Protein AF-A0AAE3K987-F1 (afdb_monomer_lite)

InterPro domains:
  IPR055768 Domain of unknown function DUF7344 [PF24035] (9-85)

Structure (mmCIF, N/CA/C/O backbone):
data_AF-A0AAE3K987-F1
#
_entry.id   AF-A0AAE3K987-F1
#
loop_
_atom_site.group_PDB
_atom_site.id
_atom_site.type_symbol
_atom_site.label_atom_id
_atom_site.label_alt_id
_atom_site.label_comp_id
_atom_site.label_asym_id
_atom_site.label_entity_id
_atom_site.label_seq_id
_atom_site.pdbx_PDB_ins_code
_atom_site.Cartn_x
_atom_site.Cartn_y
_atom_site.Cartn_z
_atom_site.occupancy
_atom_site.B_iso_or_equiv
_atom_site.auth_seq_id
_atom_site.auth_comp_id
_atom_site.auth_asym_id
_atom_site.auth_atom_id
_atom_site.pdbx_PDB_model_num
ATOM 1 N N . MET A 1 1 ? 4.431 22.400 -5.211 1.00 35.66 1 MET A N 1
ATOM 2 C CA . MET A 1 1 ? 4.844 22.134 -3.818 1.00 35.66 1 MET A CA 1
ATOM 3 C C . MET A 1 1 ? 5.097 20.642 -3.729 1.00 35.66 1 MET A C 1
ATOM 5 O O . MET A 1 1 ? 4.182 19.878 -3.998 1.00 35.66 1 MET A O 1
ATOM 9 N N . ASN A 1 2 ? 6.362 20.259 -3.558 1.00 36.47 2 ASN A N 1
ATOM 10 C CA . ASN A 1 2 ? 6.844 18.883 -3.671 1.00 36.47 2 ASN A CA 1
ATOM 11 C C . ASN A 1 2 ? 6.341 18.086 -2.459 1.00 36.47 2 ASN A C 1
ATOM 13 O O . ASN A 1 2 ? 6.710 18.416 -1.333 1.00 36.47 2 ASN A O 1
ATOM 17 N N . ILE A 1 3 ? 5.478 17.094 -2.671 1.00 38.41 3 ILE A N 1
ATOM 18 C CA . ILE A 1 3 ? 5.075 16.167 -1.609 1.00 38.41 3 ILE A CA 1
ATOM 19 C C . ILE A 1 3 ? 6.238 15.184 -1.468 1.00 38.41 3 ILE A C 1
ATOM 21 O O . ILE A 1 3 ? 6.428 14.311 -2.309 1.00 38.41 3 ILE A O 1
ATOM 25 N N . SER A 1 4 ? 7.089 15.419 -0.470 1.00 42.81 4 SER A N 1
ATOM 26 C CA . SER A 1 4 ? 8.271 14.608 -0.188 1.00 42.81 4 SER A CA 1
ATOM 27 C C . SER A 1 4 ? 7.871 13.200 0.265 1.00 42.81 4 SER A C 1
ATOM 29 O O . SER A 1 4 ? 6.839 13.025 0.913 1.00 42.81 4 SER A O 1
ATOM 31 N N . GLU A 1 5 ? 8.706 12.198 -0.029 1.00 46.22 5 GLU A N 1
ATOM 32 C CA . GLU A 1 5 ? 8.552 10.782 0.373 1.00 46.22 5 GLU A CA 1
ATOM 33 C C . GLU A 1 5 ? 8.204 10.588 1.864 1.00 46.22 5 GLU A C 1
ATOM 35 O O . GLU A 1 5 ? 7.557 9.612 2.244 1.00 46.22 5 GLU A O 1
ATOM 40 N N . LEU A 1 6 ? 8.541 11.564 2.713 1.00 43.22 6 LEU A N 1
ATOM 41 C CA . LEU A 1 6 ? 8.154 11.607 4.123 1.00 43.22 6 LEU A CA 1
ATOM 42 C C . LEU A 1 6 ? 6.634 11.668 4.346 1.00 43.22 6 LEU A C 1
ATOM 44 O O . LEU A 1 6 ? 6.154 11.088 5.314 1.00 43.22 6 LEU A O 1
ATOM 48 N N . GLN A 1 7 ? 5.846 12.301 3.468 1.00 46.19 7 GLN A N 1
ATOM 49 C CA . GLN A 1 7 ? 4.384 12.322 3.621 1.00 46.19 7 GLN A CA 1
ATOM 50 C C . GLN A 1 7 ? 3.734 10.973 3.276 1.00 46.19 7 GLN A C 1
ATOM 52 O O . GLN A 1 7 ? 2.715 10.630 3.872 1.00 46.19 7 GLN A O 1
ATOM 57 N N . ILE A 1 8 ? 4.345 10.171 2.397 1.00 46.25 8 ILE A N 1
ATOM 58 C CA . ILE A 1 8 ? 3.892 8.800 2.104 1.00 46.25 8 ILE A CA 1
ATOM 59 C C . ILE A 1 8 ? 4.151 7.895 3.318 1.00 46.25 8 ILE A C 1
ATOM 61 O O . ILE A 1 8 ? 3.276 7.118 3.706 1.00 46.25 8 ILE A O 1
ATOM 65 N N . HIS A 1 9 ? 5.290 8.067 3.998 1.00 39.81 9 HIS A N 1
ATOM 66 C CA . HIS A 1 9 ? 5.573 7.356 5.245 1.00 39.81 9 HIS A CA 1
ATOM 67 C C . HIS A 1 9 ? 4.689 7.805 6.412 1.00 39.81 9 HIS A C 1
ATOM 69 O O . HIS A 1 9 ? 4.239 6.950 7.161 1.00 39.81 9 HIS A O 1
ATOM 75 N N . THR A 1 10 ? 4.326 9.084 6.539 1.00 40.81 10 THR A N 1
ATOM 76 C CA . THR A 1 10 ? 3.402 9.533 7.603 1.00 40.81 10 THR A CA 1
ATOM 77 C C . THR A 1 10 ? 1.971 9.019 7.401 1.00 40.81 10 THR A C 1
ATOM 79 O O . THR A 1 10 ? 1.262 8.759 8.371 1.00 40.81 10 THR A O 1
ATOM 82 N N . ILE A 1 11 ? 1.544 8.798 6.153 1.00 41.69 11 ILE A N 1
ATOM 83 C CA . ILE A 1 11 ? 0.240 8.187 5.844 1.00 41.69 11 ILE A CA 1
ATOM 84 C C . ILE A 1 11 ? 0.265 6.660 6.097 1.00 41.69 11 ILE A C 1
ATOM 86 O O . ILE A 1 11 ? -0.775 6.068 6.386 1.00 41.69 11 ILE A O 1
ATOM 90 N N . LEU A 1 12 ? 1.436 6.015 6.092 1.00 42.12 12 LEU A N 1
ATOM 91 C CA . LEU A 1 12 ? 1.616 4.595 6.445 1.00 42.12 12 LEU A CA 1
ATOM 92 C C . LEU A 1 12 ? 2.085 4.346 7.896 1.00 42.12 12 LEU A C 1
ATOM 94 O O . LEU A 1 12 ? 2.041 3.204 8.347 1.00 42.12 12 LEU A O 1
ATOM 98 N N . ALA A 1 13 ? 2.470 5.380 8.649 1.00 44.97 13 ALA A N 1
ATOM 99 C CA . ALA A 1 13 ? 3.050 5.286 9.996 1.00 44.97 13 ALA A CA 1
ATOM 100 C C . ALA A 1 13 ? 2.036 5.511 11.132 1.00 44.97 13 ALA A C 1
ATOM 102 O O . ALA A 1 13 ? 2.353 6.130 12.146 1.00 44.97 13 ALA A O 1
ATOM 103 N N . ASN A 1 14 ? 0.803 5.019 10.983 1.00 65.25 14 ASN A N 1
ATOM 104 C CA . ASN A 1 14 ? -0.087 4.878 12.132 1.00 65.25 14 ASN A CA 1
ATOM 105 C C . ASN A 1 14 ? -0.216 3.393 12.467 1.00 65.25 14 ASN A C 1
ATOM 107 O O . ASN A 1 14 ? -0.876 2.656 11.733 1.00 65.25 14 ASN A O 1
ATOM 111 N N . GLU A 1 15 ? 0.418 2.965 13.560 1.00 72.62 15 GLU A N 1
ATOM 112 C CA . GLU A 1 15 ? 0.397 1.573 14.031 1.00 72.62 15 GLU A CA 1
ATOM 113 C C . GLU A 1 15 ? -1.031 1.019 14.094 1.00 72.62 15 GLU A C 1
ATOM 115 O O . GLU A 1 15 ? -1.282 -0.100 13.654 1.00 72.62 15 GLU A O 1
ATOM 120 N N . ARG A 1 16 ? -2.014 1.841 14.492 1.00 79.62 16 ARG A N 1
ATOM 121 C CA . ARG A 1 16 ? -3.426 1.431 14.546 1.00 79.62 16 ARG A CA 1
ATOM 122 C C . ARG A 1 16 ? -3.989 1.064 13.171 1.00 79.62 16 ARG A C 1
ATOM 124 O O . ARG A 1 16 ? -4.812 0.161 13.078 1.00 79.62 16 ARG A O 1
ATOM 131 N N . ARG A 1 17 ? -3.549 1.728 12.094 1.00 78.44 17 ARG A N 1
ATOM 132 C CA . ARG A 1 17 ? -3.954 1.408 10.712 1.00 78.44 17 ARG A CA 1
ATOM 133 C C . ARG A 1 17 ? -3.326 0.097 10.238 1.00 78.44 17 ARG A C 1
ATOM 135 O O . ARG A 1 17 ? -4.005 -0.677 9.572 1.00 78.44 17 ARG A O 1
ATOM 142 N N . GLN A 1 18 ? -2.064 -0.153 10.578 1.00 79.62 18 GLN A N 1
ATOM 143 C CA . GLN A 1 18 ? -1.385 -1.401 10.221 1.00 79.62 18 GLN A CA 1
ATOM 144 C C . GLN A 1 18 ? -2.009 -2.593 10.954 1.00 79.62 18 GLN A C 1
ATOM 146 O O . GLN A 1 18 ? -2.443 -3.538 10.303 1.00 79.62 18 GLN A O 1
ATOM 151 N N . VAL A 1 19 ? -2.191 -2.485 12.274 1.00 83.62 19 VAL A N 1
ATOM 152 C CA . VAL A 1 19 ? -2.834 -3.527 13.093 1.00 83.62 19 VAL A CA 1
ATOM 153 C C . VAL A 1 19 ? -4.276 -3.783 12.637 1.00 83.62 19 VAL A C 1
ATOM 155 O O . VAL A 1 19 ? -4.708 -4.933 12.577 1.00 83.62 19 VAL A O 1
ATOM 158 N N . ALA A 1 20 ? -5.018 -2.736 12.250 1.00 86.38 20 ALA A N 1
ATOM 159 C CA . ALA A 1 20 ? -6.352 -2.889 11.671 1.00 86.38 20 ALA A CA 1
ATOM 160 C C . ALA A 1 20 ? -6.337 -3.739 10.391 1.00 86.38 20 ALA A C 1
ATOM 162 O O . ALA A 1 20 ? -7.153 -4.647 10.237 1.00 86.38 20 ALA A O 1
ATOM 163 N N . LEU A 1 21 ? -5.412 -3.448 9.473 1.00 80.69 21 LEU A N 1
ATOM 164 C CA . LEU A 1 21 ? -5.282 -4.176 8.213 1.00 80.69 21 LEU A CA 1
ATOM 165 C C . LEU A 1 21 ? -4.828 -5.616 8.432 1.00 80.69 21 LEU A C 1
ATOM 167 O O . LEU A 1 21 ? -5.387 -6.519 7.814 1.00 80.69 21 LEU A O 1
ATOM 171 N N . ASP A 1 22 ? -3.871 -5.844 9.326 1.00 82.00 22 ASP A N 1
ATOM 172 C CA . ASP A 1 22 ? -3.411 -7.191 9.660 1.00 82.00 22 ASP A CA 1
ATOM 173 C C . ASP A 1 22 ? -4.546 -8.040 10.223 1.00 82.00 22 ASP A C 1
ATOM 175 O O . ASP A 1 22 ? -4.734 -9.177 9.784 1.00 82.00 22 ASP A O 1
ATOM 179 N N . GLN A 1 23 ? -5.388 -7.464 11.083 1.00 86.31 23 GLN A N 1
ATOM 180 C CA . GLN A 1 23 ? -6.529 -8.204 11.600 1.00 86.31 23 GLN A CA 1
ATOM 181 C C . GLN A 1 23 ? -7.606 -8.473 10.538 1.00 86.31 23 GLN A C 1
ATOM 183 O O . GLN A 1 23 ? -8.176 -9.564 10.476 1.00 86.31 23 GLN A O 1
ATOM 188 N N . LEU A 1 24 ? -7.855 -7.516 9.641 1.00 83.12 24 LEU A N 1
ATOM 189 C CA . LEU A 1 24 ? -8.785 -7.701 8.521 1.00 83.12 24 LEU A CA 1
ATOM 190 C C . LEU A 1 24 ? -8.291 -8.728 7.492 1.00 83.12 24 LEU A C 1
ATOM 192 O O . LEU A 1 24 ? -9.109 -9.347 6.815 1.00 83.12 24 LEU A O 1
ATOM 196 N N . ARG A 1 25 ? -6.973 -8.936 7.377 1.00 76.19 25 ARG A N 1
ATOM 197 C CA . ARG A 1 25 ? -6.375 -9.977 6.524 1.00 76.19 25 ARG A CA 1
ATOM 198 C C . ARG A 1 25 ? -6.554 -11.380 7.098 1.00 76.19 25 ARG A C 1
ATOM 200 O O . ARG A 1 25 ? -6.741 -12.324 6.332 1.00 76.19 25 ARG A O 1
ATOM 207 N N . MET A 1 26 ? -6.486 -11.527 8.421 1.00 74.50 26 MET A N 1
ATOM 208 C CA . MET A 1 26 ? -6.696 -12.817 9.090 1.00 74.50 26 MET A CA 1
ATOM 209 C C . MET A 1 26 ? -8.177 -13.230 9.080 1.00 74.50 26 MET A C 1
ATOM 211 O O . MET A 1 26 ? -8.497 -14.420 9.029 1.00 74.50 26 MET A O 1
ATOM 215 N N . GLY A 1 27 ? -9.087 -12.252 9.082 1.00 68.31 27 GLY A N 1
ATOM 216 C CA . GLY A 1 27 ? -10.528 -12.464 8.980 1.00 68.31 27 GLY A CA 1
ATOM 217 C C . GLY A 1 27 ? -10.996 -12.850 7.571 1.00 68.31 27 GLY A C 1
ATOM 218 O O . GLY A 1 27 ? -10.564 -12.302 6.559 1.00 68.31 27 GLY A O 1
ATOM 219 N N . ARG A 1 28 ? -11.949 -13.789 7.476 1.00 64.19 28 ARG A N 1
ATOM 220 C CA . ARG A 1 28 ? -12.570 -14.163 6.187 1.00 64.19 28 ARG A CA 1
ATOM 221 C C . ARG A 1 28 ? -13.815 -13.343 5.829 1.00 64.19 28 ARG A C 1
ATOM 223 O O . ARG A 1 28 ? -14.261 -13.453 4.686 1.00 64.19 28 ARG A O 1
ATOM 230 N N . GLY A 1 29 ? -14.323 -12.503 6.732 1.00 76.25 29 GLY A N 1
ATOM 231 C CA . GLY A 1 29 ? -15.572 -11.752 6.564 1.00 76.25 29 GLY A CA 1
ATOM 232 C C . GLY A 1 29 ? -15.583 -10.395 7.281 1.00 76.25 29 GLY A C 1
ATOM 233 O O . GLY A 1 29 ? -14.525 -9.949 7.731 1.00 76.25 29 GLY A O 1
ATOM 234 N N . PRO A 1 30 ? -16.757 -9.739 7.354 1.00 83.81 30 PRO A N 1
ATOM 235 C CA . PRO A 1 30 ? -16.931 -8.466 8.050 1.00 83.81 30 PRO A CA 1
ATOM 236 C C . PRO A 1 30 ? -16.533 -8.556 9.517 1.00 83.81 30 PRO A C 1
ATOM 238 O O . PRO A 1 30 ? -16.815 -9.551 10.182 1.00 83.81 30 PRO A O 1
ATOM 241 N N . ILE A 1 31 ? -15.867 -7.511 10.001 1.00 91.62 31 ILE A N 1
ATOM 242 C CA . ILE A 1 31 ? -15.511 -7.342 11.408 1.00 91.62 31 ILE A CA 1
ATOM 243 C C . ILE A 1 31 ? -16.161 -6.054 11.904 1.00 91.62 31 ILE A C 1
ATOM 245 O O . ILE A 1 31 ? -16.057 -5.003 11.264 1.00 91.62 31 ILE A O 1
ATOM 249 N N . ALA A 1 32 ? -16.804 -6.117 13.068 1.00 93.56 32 ALA A N 1
ATOM 250 C CA . ALA A 1 32 ? -17.376 -4.935 13.692 1.00 93.56 32 ALA A CA 1
ATOM 251 C C . ALA A 1 32 ? -16.265 -3.969 14.133 1.00 93.56 32 ALA A C 1
ATOM 253 O O . ALA A 1 32 ? -15.279 -4.360 14.760 1.00 93.56 32 ALA A O 1
ATOM 254 N N . VAL A 1 33 ? -16.448 -2.667 13.903 1.00 93.75 33 VAL A N 1
ATOM 255 C CA . VAL A 1 33 ? -15.464 -1.626 14.274 1.00 93.75 33 VAL A CA 1
ATOM 256 C C . VAL A 1 33 ? -15.144 -1.658 15.770 1.00 93.75 33 VAL A C 1
ATOM 258 O O . VAL A 1 33 ? -14.029 -1.356 16.190 1.00 93.75 33 VAL A O 1
ATOM 261 N N . ARG A 1 34 ? -16.123 -2.048 16.589 1.00 92.88 34 ARG A N 1
ATOM 262 C CA . ARG A 1 34 ? -15.972 -2.207 18.037 1.00 92.88 34 ARG A CA 1
ATOM 263 C C . ARG A 1 34 ? -15.073 -3.385 18.421 1.00 92.88 34 ARG A C 1
ATOM 265 O O . ARG A 1 34 ? -14.355 -3.296 19.412 1.00 92.88 34 ARG A O 1
ATOM 272 N N . GLU A 1 35 ? -15.121 -4.476 17.666 1.00 92.56 35 GLU A N 1
ATOM 273 C CA . GLU A 1 35 ? -14.222 -5.619 17.859 1.00 92.56 35 GLU A CA 1
ATOM 274 C C . GLU A 1 35 ? -12.814 -5.261 17.394 1.00 92.56 35 GLU A C 1
ATOM 276 O O . GLU A 1 35 ? -11.840 -5.515 18.098 1.00 92.56 35 GLU A O 1
ATOM 281 N N . LEU A 1 36 ? -12.712 -4.565 16.260 1.00 92.75 36 LEU A N 1
ATOM 282 C CA . LEU A 1 36 ? -11.440 -4.081 15.744 1.00 92.75 36 LEU A CA 1
ATOM 283 C C . LEU A 1 36 ? -10.767 -3.097 16.714 1.00 92.75 36 LEU A C 1
ATOM 285 O O . LEU A 1 36 ? -9.566 -3.195 16.961 1.00 92.75 36 LEU A O 1
ATOM 289 N N . SER A 1 37 ? -11.532 -2.184 17.321 1.00 93.62 37 SER A N 1
ATOM 290 C CA . SER A 1 37 ? -11.001 -1.262 18.329 1.00 93.62 37 SER A CA 1
ATOM 291 C C . SER A 1 37 ? -10.594 -1.964 19.621 1.00 93.62 37 SER A C 1
ATOM 293 O O . SER A 1 37 ? -9.639 -1.533 20.265 1.00 93.62 37 SER A O 1
ATOM 295 N N . HIS A 1 38 ? -11.289 -3.042 19.996 1.00 93.88 38 HIS A N 1
ATOM 296 C CA . HIS A 1 38 ? -10.900 -3.886 21.120 1.00 93.88 38 HIS A CA 1
ATOM 297 C C . HIS A 1 38 ? -9.541 -4.528 20.866 1.00 93.88 38 HIS A C 1
ATOM 299 O O . HIS A 1 38 ? -8.631 -4.337 21.665 1.00 93.88 38 HIS A O 1
ATOM 305 N N . TYR A 1 39 ? -9.396 -5.207 19.728 1.00 92.56 39 TYR A N 1
ATOM 306 C CA . TYR A 1 39 ? -8.164 -5.886 19.340 1.00 92.56 39 TYR A CA 1
ATOM 307 C C . TYR A 1 39 ? -6.973 -4.923 19.282 1.00 92.56 39 TYR A C 1
ATOM 309 O O . TYR A 1 39 ? -5.936 -5.171 19.887 1.00 92.56 39 TYR A O 1
ATOM 317 N N . ILE A 1 40 ? -7.134 -3.773 18.625 1.00 91.62 40 ILE A N 1
ATOM 318 C CA . ILE A 1 40 ? -6.062 -2.774 18.532 1.00 91.62 40 ILE A CA 1
ATOM 319 C C . ILE A 1 40 ? -5.697 -2.226 19.918 1.00 91.62 40 ILE A C 1
ATOM 321 O O . ILE A 1 40 ? -4.518 -2.044 20.206 1.00 91.62 40 ILE A O 1
ATOM 325 N N . ALA A 1 41 ? -6.676 -1.999 20.800 1.00 90.94 41 ALA A N 1
ATOM 326 C CA . ALA A 1 41 ? -6.401 -1.551 22.163 1.00 90.94 41 ALA A CA 1
ATOM 327 C C . ALA A 1 41 ? -5.698 -2.627 23.012 1.00 90.94 41 ALA A C 1
ATOM 329 O O . ALA A 1 41 ? -4.902 -2.276 23.882 1.00 90.94 41 ALA A O 1
ATOM 330 N N . GLU A 1 42 ? -5.959 -3.917 22.777 1.00 92.25 42 GLU A N 1
ATOM 331 C CA . GLU A 1 42 ? -5.214 -5.022 23.402 1.00 92.25 42 GLU A CA 1
ATOM 332 C C . GLU A 1 42 ? -3.764 -5.045 22.932 1.00 92.25 42 GLU A C 1
ATOM 334 O O . GLU A 1 42 ? -2.864 -5.147 23.761 1.00 92.25 42 GLU A O 1
ATOM 339 N N . VAL A 1 43 ? -3.530 -4.875 21.628 1.00 88.75 43 VAL A N 1
ATOM 340 C CA . VAL A 1 43 ? -2.176 -4.803 21.061 1.00 88.75 43 VAL A CA 1
ATOM 341 C C . VAL A 1 43 ? -1.416 -3.583 21.596 1.00 88.75 43 VAL A C 1
ATOM 343 O O . VAL A 1 43 ? -0.267 -3.718 22.002 1.00 88.75 43 VAL A O 1
ATOM 346 N N . GLU A 1 44 ? -2.057 -2.412 21.663 1.00 85.94 44 GLU A N 1
ATOM 347 C CA . GLU A 1 44 ? -1.426 -1.162 22.120 1.00 85.94 44 GLU A CA 1
ATOM 348 C C . GLU A 1 44 ? -1.160 -1.145 23.635 1.00 85.94 44 GLU A C 1
ATOM 350 O O . GLU A 1 44 ? -0.142 -0.621 24.081 1.00 85.94 44 GLU A O 1
ATOM 355 N N . SER A 1 45 ? -2.055 -1.718 24.448 1.00 86.88 45 SER A N 1
ATOM 356 C CA . SER A 1 45 ? -1.864 -1.772 25.907 1.00 86.88 45 SER A CA 1
ATOM 357 C C . SER A 1 45 ? -1.095 -2.997 26.395 1.00 86.88 45 SER A C 1
ATOM 359 O O . SER A 1 45 ? -0.614 -2.990 27.527 1.00 86.88 45 SER A O 1
ATOM 361 N N . GLY A 1 46 ? -1.026 -4.061 25.593 1.00 89.44 46 GLY A N 1
ATOM 362 C CA . GLY A 1 46 ? -0.554 -5.379 26.019 1.00 89.44 46 GLY A CA 1
ATOM 363 C C . GLY A 1 46 ? -1.462 -6.068 27.050 1.00 89.44 46 GLY A C 1
ATOM 364 O O . GLY A 1 46 ? -1.048 -7.053 27.658 1.00 89.44 46 GLY A O 1
ATOM 365 N N . LEU A 1 47 ? -2.676 -5.556 27.290 1.00 86.69 47 LEU A N 1
ATOM 366 C CA . LEU A 1 47 ? -3.605 -6.052 28.310 1.00 86.69 47 LEU A CA 1
ATOM 367 C C . LEU A 1 47 ? -4.853 -6.660 27.670 1.00 86.69 47 LEU A C 1
ATOM 369 O O . LEU A 1 47 ? -5.432 -6.062 26.768 1.00 86.69 47 LEU A O 1
ATOM 373 N N . SER A 1 48 ? -5.322 -7.790 28.209 1.00 89.00 48 SER A N 1
ATOM 374 C CA . SER A 1 48 ? -6.605 -8.407 27.850 1.00 89.00 48 SER A CA 1
ATOM 375 C C . SER A 1 48 ? -7.426 -8.688 29.124 1.00 89.00 48 SER A C 1
ATOM 377 O O . SER A 1 48 ? -7.023 -9.532 29.929 1.00 89.00 48 SER A O 1
ATOM 379 N N . PRO A 1 49 ? -8.544 -7.968 29.369 1.00 86.19 49 PRO A N 1
ATOM 380 C CA . PRO A 1 49 ? -9.133 -6.939 28.509 1.00 86.19 49 PRO A CA 1
ATOM 381 C C . PRO A 1 49 ? -8.383 -5.590 28.577 1.00 86.19 49 PRO A C 1
ATOM 383 O O . PRO A 1 49 ? -7.811 -5.248 29.617 1.00 86.19 49 PRO A O 1
ATOM 386 N N . PRO A 1 50 ? -8.446 -4.769 27.513 1.00 89.38 50 PRO A N 1
ATOM 387 C CA . PRO A 1 50 ? -7.758 -3.489 27.459 1.00 89.38 50 PRO A CA 1
ATOM 388 C C . PRO A 1 50 ? -8.506 -2.418 28.275 1.00 89.38 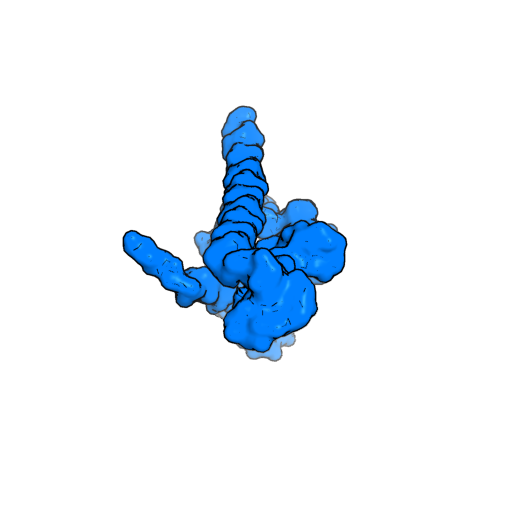50 PRO A C 1
ATOM 390 O O . PRO A 1 50 ? -9.735 -2.501 28.454 1.00 89.38 50 PRO A O 1
ATOM 393 N N . PRO A 1 51 ? -7.816 -1.352 28.725 1.00 87.38 51 PRO A N 1
ATOM 394 C CA . PRO A 1 51 ? -8.443 -0.242 29.432 1.00 87.38 51 PRO A CA 1
ATOM 395 C C . PRO A 1 51 ? -9.566 0.410 28.614 1.00 87.38 51 PRO A C 1
ATOM 397 O O . PRO A 1 51 ? -9.402 0.737 27.436 1.00 87.38 51 PRO A O 1
ATOM 400 N N . LYS A 1 52 ? -10.713 0.664 29.257 1.00 90.19 52 LYS A N 1
ATOM 401 C CA . LYS A 1 52 ? -11.885 1.275 28.605 1.00 90.19 52 LYS A CA 1
ATOM 402 C C . LYS A 1 52 ? -11.577 2.617 27.908 1.00 90.19 52 LYS A C 1
ATOM 404 O O . LYS A 1 52 ? -11.983 2.738 26.753 1.00 90.19 52 LYS A O 1
ATOM 409 N N . PRO A 1 53 ? -10.835 3.566 28.519 1.00 87.00 53 PRO A N 1
ATOM 410 C CA . PRO A 1 53 ? -10.522 4.843 27.869 1.00 87.00 53 PRO A CA 1
ATOM 411 C C . PRO A 1 53 ? -9.700 4.678 26.586 1.00 87.00 53 PRO A C 1
ATOM 413 O O . PRO A 1 53 ? -9.922 5.386 25.606 1.00 87.00 53 PRO A O 1
ATOM 416 N N . LEU A 1 54 ? -8.781 3.706 26.565 1.00 83.56 54 LEU A N 1
ATOM 417 C CA . LEU A 1 54 ? -7.958 3.433 25.390 1.00 83.56 54 LEU A CA 1
ATOM 418 C C . LEU A 1 54 ? -8.807 2.881 24.243 1.00 83.56 54 LEU A C 1
ATOM 420 O O . LEU A 1 54 ? -8.742 3.385 23.126 1.00 83.56 54 LEU A O 1
ATOM 424 N N . ARG A 1 55 ? -9.670 1.904 24.529 1.00 91.12 55 ARG A N 1
ATOM 425 C CA . ARG A 1 55 ? -10.589 1.331 23.535 1.00 91.12 55 ARG A CA 1
ATOM 426 C C . ARG A 1 55 ? -11.531 2.378 22.926 1.00 91.12 55 ARG A C 1
ATOM 428 O O . ARG A 1 55 ? -11.797 2.330 21.728 1.00 91.12 55 ARG A O 1
ATOM 435 N N . GLU A 1 56 ? -12.018 3.333 23.721 1.00 90.00 56 GLU A N 1
ATOM 436 C CA . GLU A 1 56 ? -12.853 4.451 23.243 1.00 90.00 56 GLU A CA 1
ATOM 437 C C . GLU A 1 56 ? -12.066 5.435 22.362 1.00 90.00 56 GLU A C 1
ATOM 439 O O . GLU A 1 56 ? -12.571 5.884 21.326 1.00 90.00 56 GLU A O 1
ATOM 444 N N . SER A 1 57 ? -10.811 5.716 22.725 1.00 90.56 57 SER A N 1
ATOM 445 C CA . SER A 1 57 ? -9.895 6.520 21.908 1.00 90.56 57 SER A CA 1
ATOM 446 C C . SER A 1 57 ? -9.615 5.857 20.555 1.00 90.56 57 SER A C 1
ATOM 448 O O . SER A 1 57 ? -9.771 6.494 19.512 1.00 90.56 57 SER A O 1
ATOM 450 N N . VAL A 1 58 ? -9.271 4.564 20.552 1.00 90.81 58 VAL A N 1
ATOM 451 C CA . VAL A 1 58 ? -9.025 3.783 19.330 1.00 90.81 58 VAL A CA 1
ATOM 452 C C . VAL A 1 58 ? -10.270 3.750 18.448 1.00 90.81 58 VAL A C 1
ATOM 454 O O . VAL A 1 58 ? -10.176 4.018 17.253 1.00 90.81 58 VAL A O 1
ATOM 457 N N . TYR A 1 59 ? -11.443 3.478 19.029 1.00 93.56 59 TYR A N 1
ATOM 458 C CA . TYR A 1 59 ? -12.707 3.461 18.292 1.00 93.56 59 TYR A CA 1
ATOM 459 C C . TYR A 1 59 ? -12.974 4.797 17.591 1.00 93.56 59 TYR A C 1
ATOM 461 O O . TYR A 1 59 ? -13.252 4.827 16.393 1.00 93.56 59 TYR A O 1
ATOM 469 N N . SER A 1 60 ? -12.834 5.907 18.320 1.00 91.88 60 SER A N 1
ATOM 470 C CA . SER A 1 60 ? -13.043 7.247 17.762 1.00 91.88 60 SER A CA 1
ATOM 471 C C . SER A 1 60 ? -12.064 7.532 16.621 1.00 91.88 60 SER A C 1
ATOM 473 O O . SER A 1 60 ? -12.480 7.988 15.561 1.00 91.88 60 SER A O 1
ATOM 475 N N . SER A 1 61 ? -10.786 7.177 16.795 1.00 88.88 61 SER A N 1
ATOM 476 C CA . SER A 1 61 ? -9.741 7.329 15.771 1.00 88.88 61 SER A CA 1
ATOM 477 C C . SER A 1 61 ? -10.026 6.506 14.506 1.00 88.88 61 SER A C 1
ATOM 479 O O . SER A 1 61 ? -9.834 6.985 13.385 1.00 88.88 61 SER A O 1
ATOM 481 N N . LEU A 1 62 ? -10.507 5.266 14.666 1.00 91.56 62 LEU A N 1
ATOM 482 C CA . LEU A 1 62 ? -10.885 4.397 13.549 1.00 91.56 62 LEU A CA 1
ATOM 483 C C . LEU A 1 62 ? -12.024 5.002 12.735 1.00 91.56 62 LEU A C 1
ATOM 485 O O . LEU A 1 62 ? -11.911 5.103 11.518 1.00 91.56 62 LEU A O 1
ATOM 489 N N . VAL A 1 63 ? -13.095 5.423 13.408 1.00 91.88 63 VAL A N 1
ATOM 490 C CA . VAL A 1 63 ? -14.294 5.951 12.749 1.00 91.88 63 VAL A CA 1
ATOM 491 C C . VAL A 1 63 ? -14.033 7.306 12.093 1.00 91.88 63 VAL A C 1
ATOM 493 O O . VAL A 1 63 ? -14.541 7.545 11.003 1.00 91.88 63 VAL A O 1
ATOM 496 N N . GLN A 1 64 ? -13.272 8.189 12.744 1.00 88.56 64 GLN A N 1
ATOM 497 C CA . GLN A 1 64 ? -13.070 9.562 12.268 1.00 88.56 64 GLN A CA 1
ATOM 498 C C . GLN A 1 64 ? -12.038 9.655 11.148 1.00 88.56 64 GLN A C 1
ATOM 500 O O . GLN A 1 64 ? -12.217 10.441 10.223 1.00 88.56 64 GLN A O 1
ATOM 505 N N . THR A 1 65 ? -10.966 8.863 11.230 1.00 82.81 65 THR A N 1
ATOM 506 C CA . THR A 1 65 ? -9.798 9.064 10.366 1.00 82.81 65 THR A CA 1
ATOM 507 C C . THR A 1 65 ? -9.405 7.793 9.637 1.00 82.81 65 THR A C 1
ATOM 509 O O . THR A 1 65 ? -9.246 7.804 8.422 1.00 82.81 65 THR A O 1
ATOM 512 N N . HIS A 1 66 ? -9.208 6.672 10.336 1.00 83.81 66 HIS A N 1
ATOM 513 C CA . HIS A 1 66 ? -8.537 5.535 9.698 1.00 83.81 66 HIS A CA 1
ATOM 514 C C . HIS A 1 66 ? -9.412 4.794 8.690 1.00 83.81 66 HIS A C 1
ATOM 516 O O . HIS A 1 66 ? -8.948 4.555 7.579 1.00 83.81 66 HIS A O 1
ATOM 522 N N . LEU A 1 67 ? -10.643 4.440 9.057 1.00 87.06 67 LEU A N 1
ATOM 523 C CA . LEU A 1 67 ? -11.544 3.694 8.183 1.00 87.06 67 LEU A CA 1
ATOM 524 C C . LEU A 1 67 ? -12.009 4.521 6.981 1.00 87.06 67 LEU A C 1
ATOM 526 O O . LEU A 1 67 ? -11.927 3.982 5.880 1.00 87.06 67 LEU A O 1
ATOM 530 N N . PRO A 1 68 ? -12.385 5.813 7.123 1.00 80.38 68 PRO A N 1
ATOM 531 C CA . PRO A 1 68 ? -12.682 6.656 5.966 1.00 80.38 68 PRO A CA 1
ATOM 532 C C . PRO A 1 68 ? -11.508 6.739 4.986 1.00 80.38 68 PRO A C 1
ATOM 534 O O . PRO A 1 68 ? -11.683 6.453 3.808 1.00 80.38 68 PRO A O 1
ATOM 537 N N . THR A 1 69 ? -10.285 7.002 5.466 1.00 74.06 69 THR A N 1
ATOM 538 C CA . THR A 1 69 ? -9.111 7.061 4.577 1.00 74.06 69 THR A CA 1
ATOM 539 C C . THR A 1 69 ? -8.807 5.717 3.909 1.00 74.06 69 THR A C 1
ATOM 541 O O . THR A 1 69 ? -8.440 5.684 2.739 1.00 74.06 69 THR A O 1
ATOM 544 N N . LEU A 1 70 ? -8.927 4.594 4.628 1.00 74.25 70 LEU A N 1
ATOM 545 C CA . LEU A 1 70 ? -8.710 3.265 4.039 1.00 74.25 70 LEU A CA 1
ATOM 546 C C . LEU A 1 70 ? -9.787 2.909 3.008 1.00 74.25 70 LEU A C 1
ATOM 548 O O . LEU A 1 70 ? -9.499 2.190 2.050 1.00 74.25 70 LEU A O 1
ATOM 552 N N . HIS A 1 71 ? -11.010 3.394 3.212 1.00 74.94 71 HIS A N 1
ATOM 553 C CA . HIS A 1 71 ? -12.123 3.200 2.298 1.00 74.94 71 HIS A CA 1
ATOM 554 C C . HIS A 1 71 ? -11.969 4.034 1.023 1.00 74.94 71 HIS A C 1
ATOM 556 O O . HIS A 1 71 ? -12.051 3.483 -0.070 1.00 74.94 71 HIS A O 1
ATOM 562 N N . GLU A 1 72 ? -11.635 5.320 1.154 1.00 65.31 72 GLU A N 1
ATOM 563 C CA . GLU A 1 72 ? -11.310 6.207 0.027 1.00 65.31 72 GLU A CA 1
ATOM 564 C C . GLU A 1 72 ? -10.129 5.680 -0.801 1.00 65.31 72 GLU A C 1
ATOM 566 O O . GLU A 1 72 ? -10.111 5.805 -2.022 1.00 65.31 72 GLU A O 1
ATOM 571 N N . ALA A 1 73 ? -9.155 5.041 -0.146 1.00 64.75 73 ALA A N 1
ATOM 572 C CA . ALA A 1 73 ? -8.031 4.384 -0.807 1.00 64.75 73 ALA A CA 1
ATOM 573 C C . ALA A 1 73 ? -8.384 3.022 -1.447 1.00 64.75 73 ALA A C 1
ATOM 575 O O . ALA A 1 73 ? -7.511 2.386 -2.035 1.00 64.75 73 ALA A O 1
ATOM 576 N N . GLY A 1 74 ? -9.622 2.532 -1.307 1.00 63.09 74 GLY A N 1
ATOM 577 C CA . GLY A 1 74 ? -10.076 1.249 -1.858 1.00 63.09 74 GLY A CA 1
ATOM 578 C C . GLY A 1 74 ? -9.522 0.004 -1.149 1.00 63.09 74 GLY A C 1
ATOM 579 O O . GLY A 1 74 ? -9.686 -1.116 -1.640 1.00 63.09 74 GLY A O 1
ATOM 580 N N . VAL A 1 75 ? -8.872 0.169 0.007 1.00 69.19 75 VAL A N 1
ATOM 581 C CA . VAL A 1 75 ? -8.242 -0.927 0.764 1.00 69.19 75 VAL A CA 1
ATOM 582 C C . VAL A 1 75 ? -9.280 -1.706 1.577 1.00 69.19 75 VAL A C 1
ATOM 584 O O . VAL A 1 75 ? -9.185 -2.921 1.747 1.00 69.19 75 VAL A O 1
ATOM 587 N N . VAL A 1 76 ? -10.309 -1.027 2.075 1.00 77.81 76 VAL A N 1
ATOM 588 C CA . VAL A 1 76 ? -11.386 -1.648 2.856 1.00 77.81 76 VAL A CA 1
ATOM 589 C C . VAL A 1 76 ? -12.742 -1.157 2.372 1.00 77.81 76 VAL A C 1
ATOM 591 O O . VAL A 1 76 ? -12.869 -0.058 1.837 1.00 77.81 76 VAL A O 1
ATOM 594 N N . VAL A 1 77 ? -13.779 -1.954 2.590 1.00 80.38 77 VAL A N 1
ATOM 595 C CA . VAL A 1 77 ? -15.161 -1.486 2.484 1.00 80.38 77 VAL A CA 1
ATOM 596 C C . VAL A 1 77 ? -15.648 -1.248 3.904 1.00 80.38 77 VAL A C 1
ATOM 598 O O . VAL A 1 77 ? -15.738 -2.190 4.693 1.00 80.38 77 VAL A O 1
ATOM 601 N N . TYR A 1 78 ? -15.872 0.022 4.243 1.00 84.44 78 TYR A N 1
ATOM 602 C CA . TYR A 1 78 ? -16.375 0.435 5.547 1.00 84.44 78 TYR A CA 1
ATOM 603 C C . TYR A 1 78 ? -17.844 0.834 5.422 1.00 84.44 78 TYR A C 1
ATOM 605 O O . TYR A 1 78 ? -18.166 1.811 4.751 1.00 84.44 78 TYR A O 1
ATOM 613 N N . ASP A 1 79 ? -18.715 0.081 6.088 1.00 83.00 79 ASP A N 1
ATOM 614 C CA . ASP A 1 79 ? -20.134 0.385 6.207 1.00 83.00 79 ASP A CA 1
ATOM 615 C C . ASP A 1 79 ? -20.363 1.210 7.481 1.00 83.00 79 ASP A C 1
ATOM 617 O O . ASP A 1 79 ? -20.192 0.737 8.614 1.00 83.00 79 ASP A O 1
ATOM 621 N N . CYS A 1 80 ? -20.703 2.486 7.301 1.00 81.88 80 CYS A N 1
ATOM 622 C CA . CYS A 1 80 ? -20.891 3.416 8.406 1.00 81.88 80 CYS A CA 1
ATOM 623 C C . CYS A 1 80 ? -22.217 3.213 9.152 1.00 81.88 80 CYS A C 1
ATOM 625 O O . CYS A 1 80 ? -22.284 3.618 10.322 1.00 81.88 80 CYS A O 1
ATOM 627 N N . ASP A 1 81 ? -23.212 2.586 8.521 1.00 78.62 81 ASP A N 1
ATOM 628 C CA . ASP A 1 81 ? -24.527 2.302 9.093 1.00 78.62 81 ASP A CA 1
ATOM 629 C C . ASP A 1 81 ? -24.458 1.041 9.957 1.00 78.62 81 ASP A C 1
ATOM 631 O O . ASP A 1 81 ? -24.863 1.056 11.121 1.00 78.62 81 ASP A O 1
ATOM 635 N N . LEU A 1 82 ? -23.844 -0.020 9.428 1.00 84.06 82 LEU A N 1
ATOM 636 C CA . LEU A 1 82 ? -23.633 -1.282 10.140 1.00 84.06 82 LEU A CA 1
ATOM 637 C C . LEU A 1 82 ? -22.457 -1.228 11.125 1.00 84.06 82 LEU A C 1
ATOM 639 O O . LEU A 1 82 ? -22.362 -2.069 12.015 1.00 84.06 82 LEU A O 1
ATOM 643 N N . LYS A 1 83 ? -21.573 -0.225 11.014 1.00 90.44 83 LYS A N 1
ATOM 644 C CA . LYS A 1 83 ? -20.304 -0.146 11.767 1.00 90.44 83 LYS A CA 1
ATOM 645 C C . LYS A 1 83 ? -19.467 -1.408 11.586 1.00 90.44 83 LYS A C 1
ATOM 647 O O . LYS A 1 83 ? -18.861 -1.913 12.536 1.00 90.44 83 LYS A O 1
ATOM 652 N N . GLU A 1 84 ? -19.394 -1.872 10.349 1.00 89.25 84 GLU A N 1
ATOM 653 C CA . GLU A 1 84 ? -18.616 -3.035 9.952 1.00 89.25 84 GLU A CA 1
ATOM 654 C C . GLU A 1 84 ? -17.585 -2.648 8.906 1.00 89.25 84 GLU A C 1
ATOM 656 O O . GLU A 1 84 ? -17.787 -1.759 8.080 1.00 89.25 84 GLU A O 1
ATOM 661 N N . VAL A 1 85 ? -16.447 -3.323 8.953 1.00 88.06 85 VAL A N 1
ATOM 662 C CA . VAL A 1 85 ? -15.389 -3.165 7.971 1.00 88.06 85 VAL A CA 1
ATOM 663 C C . VAL A 1 85 ? -15.008 -4.529 7.425 1.00 88.06 85 VAL A C 1
ATOM 665 O O . VAL A 1 85 ? -14.835 -5.502 8.158 1.00 88.06 85 VAL A O 1
ATOM 668 N N . THR A 1 86 ? -14.870 -4.592 6.109 1.00 83.06 86 THR A N 1
ATOM 669 C CA . THR A 1 86 ? -14.356 -5.758 5.398 1.00 83.06 86 THR A CA 1
ATOM 670 C C . THR A 1 86 ? -13.116 -5.368 4.624 1.00 83.06 86 THR A C 1
ATOM 672 O O . THR A 1 86 ? -12.995 -4.250 4.117 1.00 83.06 86 THR A O 1
ATOM 675 N N . LEU A 1 87 ? -12.191 -6.312 4.485 1.00 80.75 87 LEU A N 1
ATOM 676 C CA . LEU A 1 87 ? -11.161 -6.175 3.471 1.00 80.75 87 LEU A CA 1
ATOM 677 C C . LEU A 1 87 ? -11.850 -6.194 2.100 1.00 80.75 87 LEU A C 1
ATOM 679 O O . LEU A 1 87 ? -12.610 -7.122 1.809 1.00 80.75 87 LEU A O 1
ATOM 683 N N . SER A 1 88 ? -11.601 -5.178 1.271 1.00 68.25 88 SER A N 1
ATOM 684 C CA . SER A 1 88 ? -12.172 -5.129 -0.078 1.00 68.25 88 SER A CA 1
ATOM 685 C C . SER A 1 88 ? -11.782 -6.396 -0.850 1.00 68.25 88 SER A C 1
ATOM 687 O O . SER A 1 88 ? -10.658 -6.882 -0.717 1.00 68.25 88 SER A O 1
ATOM 689 N N . SER A 1 89 ? -12.676 -6.948 -1.678 1.00 56.41 89 SER A N 1
ATOM 690 C CA . SER A 1 89 ? -12.336 -8.064 -2.583 1.00 56.41 89 SER A CA 1
ATOM 691 C C . SER A 1 89 ? -11.170 -7.688 -3.501 1.00 56.41 89 SER A C 1
ATOM 693 O O . SER A 1 89 ? -10.334 -8.530 -3.818 1.00 56.41 89 SER A O 1
ATOM 695 N N . HIS A 1 90 ? -11.077 -6.394 -3.827 1.00 46.12 90 HIS A N 1
ATOM 696 C CA . HIS A 1 90 ? -9.941 -5.774 -4.487 1.00 46.12 90 HIS A CA 1
ATOM 697 C C . HIS A 1 90 ? -8.696 -5.900 -3.585 1.00 46.12 90 HIS A C 1
ATOM 699 O O . HIS A 1 90 ? -7.729 -6.514 -4.005 1.00 46.12 90 HIS A O 1
ATOM 705 N N . ALA A 1 91 ? -8.731 -5.483 -2.313 1.00 42.59 91 ALA A N 1
ATOM 706 C CA . ALA A 1 91 ? -7.621 -5.581 -1.343 1.00 42.59 91 ALA A CA 1
ATOM 707 C C . ALA A 1 91 ? -7.200 -7.002 -0.928 1.00 42.59 91 ALA A C 1
ATOM 709 O O . ALA A 1 91 ? -6.020 -7.218 -0.652 1.00 42.59 91 ALA A O 1
ATOM 710 N N . ARG A 1 92 ? -8.096 -7.995 -0.985 1.00 47.41 92 ARG A N 1
ATOM 711 C CA . ARG A 1 92 ? -7.718 -9.417 -0.894 1.00 47.41 92 ARG A CA 1
ATOM 712 C C . ARG A 1 92 ? -6.794 -9.832 -2.054 1.00 47.41 92 ARG A C 1
ATOM 714 O O . ARG A 1 92 ? -6.025 -10.773 -1.898 1.00 47.41 92 ARG A O 1
ATOM 721 N N . SER A 1 93 ? -6.812 -9.083 -3.160 1.00 41.44 93 SER A N 1
ATOM 722 C CA . SER A 1 93 ? -5.838 -9.135 -4.262 1.00 41.44 93 SER A CA 1
ATOM 723 C C . SER A 1 93 ? -4.860 -7.937 -4.332 1.00 41.44 93 SER A C 1
ATOM 725 O O . SER A 1 93 ? -3.952 -7.954 -5.154 1.00 41.44 93 SER A O 1
ATOM 727 N N . ILE A 1 94 ? -5.014 -6.895 -3.496 1.00 40.34 94 ILE A N 1
ATOM 728 C CA . ILE A 1 94 ? -4.401 -5.545 -3.658 1.00 40.34 94 ILE A CA 1
ATOM 729 C C . ILE A 1 94 ? -3.623 -5.090 -2.424 1.00 40.34 94 ILE A C 1
ATOM 731 O O . ILE A 1 94 ? -3.415 -3.914 -2.152 1.00 40.34 94 ILE A O 1
ATOM 735 N N . GLN A 1 95 ? -3.040 -6.050 -1.719 1.00 41.56 95 GLN A N 1
ATOM 736 C CA . GLN A 1 95 ? -1.803 -5.796 -0.981 1.00 41.56 95 GLN A CA 1
ATOM 737 C C . GLN A 1 95 ? -0.625 -6.568 -1.561 1.00 41.56 95 GLN A C 1
ATOM 739 O O . GLN A 1 95 ? 0.212 -7.109 -0.852 1.00 41.56 95 GLN A O 1
ATOM 744 N N . VAL A 1 96 ? -0.559 -6.489 -2.889 1.00 44.19 96 VAL A N 1
ATOM 745 C CA . VAL A 1 96 ? 0.675 -6.420 -3.672 1.00 44.19 96 VAL A CA 1
ATOM 746 C C . VAL A 1 96 ? 0.595 -5.173 -4.586 1.00 44.19 96 VAL A C 1
ATOM 748 O O . VAL A 1 96 ? 0.984 -5.185 -5.741 1.00 44.19 96 VAL A O 1
ATOM 751 N N . TYR A 1 97 ? 0.047 -4.044 -4.105 1.00 45.12 97 TYR A N 1
ATOM 752 C CA . TYR A 1 97 ? 0.048 -2.782 -4.880 1.00 45.12 97 TYR A CA 1
ATOM 753 C C . TYR A 1 97 ? 1.374 -1.999 -4.783 1.00 45.12 97 TYR A C 1
ATOM 755 O O . TYR A 1 97 ? 1.488 -0.906 -5.332 1.00 45.12 97 TYR A O 1
ATOM 763 N N . GLN A 1 98 ? 2.392 -2.579 -4.133 1.00 44.22 98 GLN A N 1
ATOM 764 C CA . GLN A 1 98 ? 3.802 -2.217 -4.333 1.00 44.22 98 GLN A CA 1
ATOM 765 C C . GLN A 1 98 ? 4.498 -3.085 -5.396 1.00 44.22 98 GLN A C 1
ATOM 767 O O . GLN A 1 98 ? 5.606 -2.750 -5.789 1.00 44.22 98 GLN A O 1
ATOM 772 N N . ASP A 1 99 ? 3.832 -4.118 -5.922 1.00 44.66 99 ASP A N 1
ATOM 773 C CA . ASP A 1 99 ? 4.410 -5.111 -6.834 1.00 44.66 99 ASP A CA 1
ATOM 774 C C . ASP A 1 99 ? 3.355 -5.577 -7.854 1.00 44.66 99 ASP A C 1
ATOM 776 O O . ASP A 1 99 ? 3.051 -6.760 -8.002 1.00 44.66 99 ASP A O 1
ATOM 780 N N . ILE A 1 100 ? 2.743 -4.639 -8.583 1.00 47.69 100 ILE A N 1
ATOM 781 C CA . ILE A 1 100 ? 1.905 -4.995 -9.737 1.00 47.69 100 ILE A CA 1
ATOM 782 C C . ILE A 1 100 ? 2.834 -5.562 -10.814 1.00 47.69 100 ILE A C 1
ATOM 784 O O . ILE A 1 100 ? 3.298 -4.808 -11.654 1.00 47.69 100 ILE A O 1
ATOM 788 N N . PHE A 1 101 ? 3.147 -6.855 -10.741 1.00 47.06 101 PHE A N 1
ATOM 789 C CA . PHE A 1 101 ? 3.701 -7.718 -11.783 1.00 47.06 101 PHE A CA 1
ATOM 790 C C . PHE A 1 101 ? 4.348 -6.977 -12.963 1.00 47.06 101 PHE A C 1
ATOM 792 O O . PHE A 1 101 ? 3.695 -6.692 -13.973 1.00 47.06 101 PHE A O 1
ATOM 799 N N . ALA A 1 102 ? 5.658 -6.737 -12.884 1.00 48.03 102 ALA A N 1
ATOM 800 C CA . ALA A 1 102 ? 6.445 -6.561 -14.093 1.00 48.03 102 ALA A CA 1
ATOM 801 C C . ALA A 1 102 ? 6.634 -7.954 -14.703 1.00 48.03 102 ALA A C 1
ATOM 803 O O . ALA A 1 102 ? 7.645 -8.600 -14.490 1.00 48.03 102 ALA A O 1
ATOM 804 N N . ILE A 1 103 ? 5.626 -8.438 -15.432 1.00 39.22 103 ILE A N 1
ATOM 805 C CA . ILE A 1 103 ? 5.730 -9.613 -16.312 1.00 39.22 103 ILE A CA 1
ATOM 806 C C . ILE A 1 103 ? 6.319 -10.861 -15.593 1.00 39.22 103 ILE A C 1
ATOM 808 O O . ILE A 1 103 ? 7.499 -11.174 -15.726 1.00 39.22 103 ILE A O 1
ATOM 812 N N . GLY A 1 104 ? 5.495 -11.626 -14.867 1.00 57.06 104 GLY A N 1
ATOM 813 C CA . GLY A 1 104 ? 5.919 -12.898 -14.249 1.00 57.06 104 GLY A CA 1
ATOM 814 C C . GLY A 1 104 ? 6.310 -12.767 -12.774 1.00 57.06 104 GLY A C 1
ATOM 815 O O . GLY A 1 104 ? 5.482 -12.356 -11.976 1.00 57.06 104 GLY A O 1
ATOM 816 N N . GLU A 1 105 ? 7.531 -13.146 -12.390 1.00 50.53 105 GLU A N 1
ATOM 817 C CA . GLU A 1 105 ? 8.006 -13.128 -10.987 1.00 50.53 105 GLU A CA 1
ATOM 818 C C . GLU A 1 105 ? 8.752 -11.836 -10.596 1.00 50.53 105 GLU A C 1
ATOM 820 O O . GLU A 1 105 ? 9.205 -11.703 -9.462 1.00 50.53 105 GLU A O 1
ATOM 825 N N . PHE A 1 106 ? 8.903 -10.883 -11.520 1.00 57.22 106 PHE A N 1
ATOM 826 C CA . PHE A 1 106 ? 9.748 -9.703 -11.329 1.00 57.22 106 PHE A CA 1
ATOM 827 C C . PHE A 1 106 ? 8.947 -8.448 -10.954 1.00 57.22 106 PHE A C 1
ATOM 829 O O . PHE A 1 106 ? 7.820 -8.226 -11.409 1.00 57.22 106 PHE A O 1
ATOM 836 N N . THR A 1 107 ? 9.560 -7.590 -10.137 1.00 69.62 107 THR A N 1
ATOM 837 C CA . THR A 1 107 ? 9.016 -6.274 -9.768 1.00 69.62 107 THR A CA 1
ATOM 838 C C . THR A 1 107 ? 9.386 -5.220 -10.820 1.00 69.62 107 THR A C 1
ATOM 840 O O . THR A 1 107 ? 10.362 -5.373 -11.562 1.00 69.62 107 THR A O 1
ATOM 843 N N . TRP A 1 108 ? 8.662 -4.093 -10.890 1.00 66.12 108 TRP A N 1
ATOM 844 C CA . TRP A 1 108 ? 9.064 -2.983 -11.777 1.00 66.12 108 TRP A CA 1
ATOM 845 C C . TRP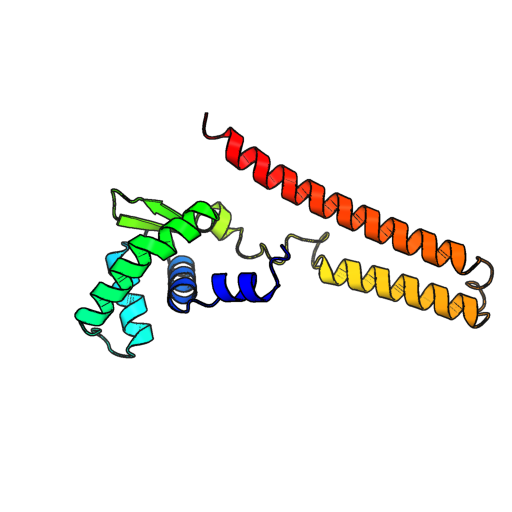 A 1 108 ? 10.458 -2.462 -11.421 1.00 66.12 108 TRP A C 1
ATOM 847 O O . TRP A 1 108 ? 11.238 -2.130 -12.311 1.00 66.12 108 TRP A O 1
ATOM 857 N N . ALA A 1 109 ? 10.799 -2.454 -10.130 1.00 68.06 109 ALA A N 1
ATOM 858 C CA . ALA A 1 109 ? 12.127 -2.092 -9.655 1.00 68.06 109 ALA A CA 1
ATOM 859 C C . ALA A 1 109 ? 13.211 -3.060 -10.161 1.00 68.06 109 ALA A C 1
ATOM 861 O O . ALA A 1 109 ? 14.326 -2.621 -10.443 1.00 68.06 109 ALA A O 1
ATOM 862 N N . ASP A 1 110 ? 12.916 -4.355 -10.307 1.00 75.62 110 ASP A N 1
ATOM 863 C CA . ASP A 1 110 ? 13.838 -5.330 -10.911 1.00 75.62 110 ASP A CA 1
ATOM 864 C C . ASP A 1 110 ? 14.037 -5.075 -12.400 1.00 75.62 110 ASP A C 1
ATOM 866 O O . ASP A 1 110 ? 15.168 -5.116 -12.879 1.00 75.62 110 ASP A O 1
ATOM 870 N N . LEU A 1 111 ? 12.968 -4.737 -13.123 1.00 74.88 111 LEU A N 1
ATOM 871 C CA . LEU A 1 111 ? 13.049 -4.433 -14.549 1.00 74.88 111 LEU A CA 1
ATOM 872 C C . LEU A 1 111 ? 13.841 -3.143 -14.807 1.00 74.88 111 LEU A C 1
ATOM 874 O O . LEU A 1 111 ? 14.743 -3.138 -15.643 1.00 74.88 111 LEU A O 1
ATOM 878 N N . TYR A 1 112 ? 13.588 -2.074 -14.044 1.00 76.25 112 TYR A N 1
ATOM 879 C CA . TYR A 1 112 ? 14.374 -0.836 -14.121 1.00 76.25 112 TYR A CA 1
ATOM 880 C C . TYR A 1 112 ? 15.844 -1.057 -13.747 1.00 76.25 112 TYR A C 1
ATOM 882 O O . TYR A 1 112 ? 16.730 -0.528 -14.421 1.00 76.25 112 TYR A O 1
ATOM 890 N N . ARG A 1 113 ? 16.120 -1.870 -12.717 1.00 79.94 113 ARG A N 1
ATOM 891 C CA . ARG A 1 113 ? 17.491 -2.255 -12.350 1.00 79.94 113 ARG A CA 1
ATOM 892 C C . ARG A 1 113 ? 18.167 -3.062 -13.451 1.00 79.94 113 ARG A C 1
ATOM 894 O O . ARG A 1 113 ? 19.309 -2.764 -13.778 1.00 79.94 113 ARG A O 1
ATOM 901 N N . GLY A 1 114 ? 17.478 -4.037 -14.038 1.00 83.38 114 GLY A N 1
ATOM 902 C CA . GLY A 1 114 ? 17.999 -4.855 -15.131 1.00 83.38 114 GLY A CA 1
ATOM 903 C C . GLY A 1 114 ? 18.327 -4.017 -16.363 1.00 83.38 114 GLY A C 1
ATOM 904 O O . GLY A 1 114 ? 19.449 -4.065 -16.860 1.00 83.38 114 GLY A O 1
ATOM 905 N N . VAL A 1 115 ? 17.387 -3.179 -16.806 1.00 82.25 115 VAL A N 1
ATOM 906 C CA . VAL A 1 115 ? 17.583 -2.254 -17.934 1.00 82.25 115 VAL A CA 1
ATOM 907 C C . VAL A 1 115 ? 18.730 -1.285 -17.656 1.00 82.25 115 VAL A C 1
ATOM 909 O O . VAL A 1 115 ? 19.601 -1.107 -18.506 1.00 82.25 115 VAL A O 1
ATOM 912 N N . GLY A 1 116 ? 18.759 -0.686 -16.463 1.00 81.31 116 GLY A N 1
ATOM 913 C CA . GLY A 1 116 ? 19.817 0.239 -16.065 1.00 81.31 116 GLY A CA 1
ATOM 914 C C . GLY A 1 116 ? 21.193 -0.425 -16.034 1.00 81.31 116 GLY A C 1
ATOM 915 O O . GLY A 1 116 ? 22.152 0.128 -16.567 1.00 81.31 116 GLY A O 1
ATOM 916 N N . LEU A 1 117 ? 21.288 -1.632 -15.471 1.00 90.62 117 LEU A N 1
ATOM 917 C CA . LEU A 1 117 ? 22.539 -2.381 -15.376 1.00 90.62 117 LEU A CA 1
ATOM 918 C C . LEU A 1 117 ? 23.049 -2.811 -16.755 1.00 90.62 117 LEU A C 1
ATOM 920 O O . LEU A 1 117 ? 24.230 -2.641 -17.048 1.00 90.62 117 LEU A O 1
ATOM 924 N N . VAL A 1 118 ? 22.168 -3.324 -17.618 1.00 88.00 118 VAL A N 1
ATOM 925 C CA . VAL A 1 118 ? 22.527 -3.723 -18.987 1.00 88.00 118 VAL A CA 1
ATOM 926 C C . VAL A 1 118 ? 22.979 -2.513 -19.803 1.00 88.00 118 VAL A C 1
ATOM 928 O O . VAL A 1 118 ? 24.031 -2.574 -20.437 1.00 88.00 118 VAL A O 1
ATOM 931 N N . GLY A 1 119 ? 22.242 -1.399 -19.746 1.00 83.00 119 GLY A N 1
ATOM 932 C CA . GLY A 1 119 ? 22.625 -0.160 -20.425 1.00 83.00 119 GLY A CA 1
ATOM 933 C C . GLY A 1 119 ? 23.976 0.375 -19.944 1.00 83.00 119 GLY A C 1
ATOM 934 O O . GLY A 1 119 ? 24.833 0.723 -20.754 1.00 83.00 119 GLY A O 1
ATOM 935 N N . PHE A 1 120 ? 24.212 0.365 -18.630 1.00 84.19 120 PHE A N 1
ATOM 936 C CA . PHE A 1 120 ? 25.483 0.782 -18.038 1.00 84.19 120 PHE A CA 1
ATOM 937 C C . PHE A 1 120 ? 26.664 -0.091 -18.488 1.00 84.19 120 PHE A C 1
ATOM 939 O O . PHE A 1 120 ? 27.704 0.436 -18.883 1.00 84.19 120 PHE A O 1
ATOM 946 N N . LEU A 1 121 ? 26.504 -1.419 -18.480 1.00 87.19 121 LEU A N 1
ATOM 947 C CA . LEU A 1 121 ? 27.542 -2.351 -18.931 1.00 87.19 121 LEU A CA 1
ATOM 948 C C . LEU A 1 121 ? 27.824 -2.226 -20.432 1.00 87.19 121 LEU A C 1
ATOM 950 O O . LEU A 1 121 ? 28.982 -2.315 -20.832 1.00 87.19 121 LEU A O 1
ATOM 954 N N . ALA A 1 122 ? 26.801 -1.979 -21.254 1.00 80.81 122 ALA A N 1
ATOM 955 C CA . ALA A 1 122 ? 26.976 -1.743 -22.685 1.00 80.81 122 ALA A CA 1
ATOM 956 C C . ALA A 1 122 ? 27.790 -0.466 -22.953 1.00 80.81 122 ALA A C 1
ATOM 958 O O . ALA A 1 122 ? 28.732 -0.487 -23.744 1.00 80.81 122 ALA A O 1
ATOM 959 N N . ILE A 1 123 ? 27.489 0.623 -22.238 1.00 80.12 123 ILE A N 1
ATOM 960 C CA . ILE A 1 123 ? 28.246 1.879 -22.332 1.00 80.12 123 ILE A CA 1
ATOM 961 C C . ILE A 1 123 ? 29.698 1.660 -21.889 1.00 80.12 123 ILE A C 1
ATOM 963 O O . ILE A 1 123 ? 30.616 2.004 -22.630 1.00 80.12 123 ILE A O 1
ATOM 967 N N . LEU A 1 124 ? 29.928 1.038 -20.727 1.00 83.88 124 LEU A N 1
ATOM 968 C CA . LEU A 1 124 ? 31.281 0.730 -20.250 1.00 83.88 124 LEU A CA 1
ATOM 969 C C . LEU A 1 124 ? 32.058 -0.158 -21.227 1.00 83.88 124 LEU A C 1
ATOM 971 O O . LEU A 1 124 ? 33.221 0.118 -21.505 1.00 83.88 124 LEU A O 1
ATOM 975 N N . GLY A 1 125 ? 31.423 -1.200 -21.767 1.00 82.00 125 GLY A N 1
ATOM 976 C CA . GLY A 1 125 ? 32.030 -2.075 -22.766 1.00 82.00 125 GLY A CA 1
ATOM 977 C C . GLY A 1 125 ? 32.412 -1.316 -24.035 1.00 82.00 125 GLY A C 1
ATOM 978 O O . GLY A 1 125 ? 33.495 -1.530 -24.571 1.00 82.00 125 GLY A O 1
ATOM 979 N N . SER A 1 126 ? 31.571 -0.379 -24.475 1.00 82.44 126 SER A N 1
ATOM 980 C CA . SER A 1 126 ? 31.885 0.475 -25.617 1.00 82.44 126 SER A CA 1
ATOM 981 C C . SER A 1 126 ? 33.047 1.432 -25.341 1.00 82.44 126 SER A C 1
ATOM 983 O O . SER A 1 126 ? 33.844 1.660 -26.242 1.00 82.44 126 SER A O 1
ATOM 985 N N . LEU A 1 127 ? 33.159 1.991 -24.129 1.00 81.25 127 LEU A N 1
ATOM 986 C CA . LEU A 1 127 ? 34.257 2.897 -23.756 1.00 81.25 127 LEU A CA 1
ATOM 987 C C . LEU A 1 127 ? 35.602 2.175 -23.588 1.00 81.25 127 LEU A C 1
ATOM 989 O O . LEU A 1 127 ? 36.648 2.794 -23.751 1.00 81.25 127 LEU A O 1
ATOM 993 N N . LEU A 1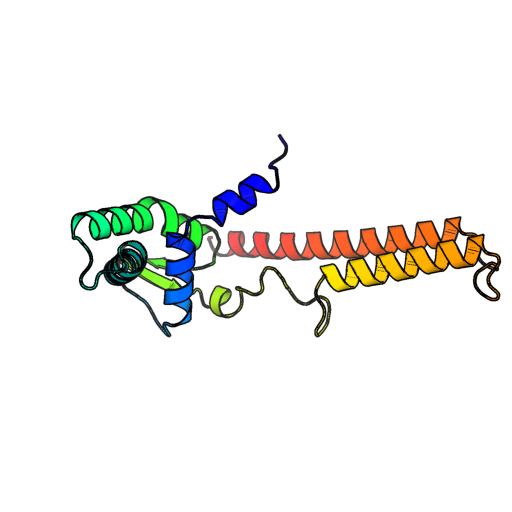 128 ? 35.576 0.894 -23.221 1.00 88.38 128 LEU A N 1
ATOM 994 C CA . LEU A 1 128 ? 36.768 0.071 -22.992 1.00 88.38 128 LEU A CA 1
ATOM 995 C C . LEU A 1 128 ? 37.199 -0.726 -24.235 1.00 88.38 128 LEU A C 1
ATOM 997 O O . LEU A 1 128 ? 37.985 -1.663 -24.109 1.00 88.38 128 LEU A O 1
ATOM 1001 N N . ASP A 1 129 ? 36.666 -0.389 -25.414 1.00 83.06 129 ASP A N 1
ATOM 1002 C CA . ASP A 1 129 ? 36.916 -1.088 -26.681 1.00 83.06 129 ASP A CA 1
ATOM 1003 C C . ASP A 1 129 ? 36.653 -2.606 -26.619 1.00 83.06 129 ASP A C 1
ATOM 1005 O O . ASP A 1 129 ? 37.330 -3.414 -27.263 1.00 83.06 129 ASP A O 1
ATOM 1009 N N . ALA A 1 130 ? 35.641 -3.022 -25.849 1.00 81.25 130 ALA A N 1
ATOM 1010 C CA . ALA A 1 130 ? 35.299 -4.431 -25.715 1.00 81.25 130 ALA A CA 1
ATOM 1011 C C . ALA A 1 130 ? 34.831 -5.012 -27.068 1.00 81.25 130 ALA A C 1
ATOM 1013 O O . ALA A 1 130 ? 33.934 -4.447 -27.714 1.00 81.25 130 ALA A O 1
ATOM 1014 N N . PRO A 1 131 ? 35.386 -6.160 -27.501 1.00 76.69 131 PRO A N 1
ATOM 1015 C CA . PRO A 1 131 ? 35.079 -6.736 -28.803 1.00 76.69 131 PRO A CA 1
ATOM 1016 C C . PRO A 1 131 ? 33.590 -7.085 -28.916 1.00 76.69 131 PRO A C 1
ATOM 1018 O O . PRO A 1 131 ? 33.023 -7.754 -28.055 1.00 76.69 131 PRO A O 1
ATOM 1021 N N . GLY A 1 132 ? 32.957 -6.618 -29.996 1.00 76.25 132 GLY A N 1
ATOM 1022 C CA . GLY A 1 132 ? 31.530 -6.808 -30.278 1.00 76.25 132 GLY A CA 1
ATOM 1023 C C . GLY A 1 132 ? 30.609 -5.694 -29.764 1.00 76.25 132 GLY A C 1
ATOM 1024 O O . GLY A 1 132 ? 29.510 -5.555 -30.292 1.00 76.25 132 GLY A O 1
ATOM 1025 N N . VAL A 1 133 ? 31.052 -4.865 -28.809 1.00 70.25 133 VAL A N 1
ATOM 1026 C CA . VAL A 1 133 ? 30.247 -3.760 -28.243 1.00 70.25 133 VAL A CA 1
ATOM 1027 C C . VAL A 1 133 ? 30.690 -2.399 -28.782 1.00 70.25 133 VAL A C 1
ATOM 1029 O O . VAL A 1 133 ? 29.841 -1.577 -29.117 1.00 70.25 133 VAL A O 1
ATOM 1032 N N . SER A 1 134 ? 31.999 -2.192 -28.953 1.00 75.88 134 SER A N 1
ATOM 1033 C CA . SER A 1 134 ? 32.595 -0.942 -29.461 1.00 75.88 134 SER A CA 1
ATOM 1034 C C . SER A 1 134 ? 32.280 -0.624 -30.927 1.00 75.88 134 SER A C 1
ATOM 1036 O O . SER A 1 134 ? 32.591 0.457 -31.417 1.00 75.88 134 SER A O 1
ATOM 1038 N N . VAL A 1 135 ? 31.633 -1.552 -31.636 1.00 79.12 135 VAL A N 1
ATOM 1039 C CA . VAL A 1 135 ? 31.161 -1.357 -33.015 1.00 79.12 135 VAL A CA 1
ATOM 1040 C C . VAL A 1 135 ? 30.015 -0.335 -33.074 1.00 79.12 135 VAL A C 1
ATOM 1042 O O . VAL A 1 135 ? 29.786 0.277 -34.115 1.00 79.12 135 VAL A O 1
ATOM 1045 N N . ILE A 1 136 ? 29.291 -0.152 -31.966 1.00 77.25 136 ILE A N 1
ATOM 1046 C CA . ILE A 1 136 ? 28.157 0.768 -31.850 1.00 77.25 136 ILE A CA 1
ATOM 1047 C C . ILE A 1 136 ? 28.574 1.947 -30.971 1.00 77.25 136 ILE A C 1
ATOM 1049 O O . ILE A 1 136 ? 29.095 1.749 -29.879 1.00 77.25 136 ILE A O 1
ATOM 1053 N N . ASP A 1 137 ? 28.301 3.169 -31.436 1.00 79.81 137 ASP A N 1
ATOM 1054 C CA . ASP A 1 137 ? 28.617 4.403 -30.710 1.00 79.81 137 ASP A CA 1
ATOM 1055 C C . ASP A 1 137 ? 27.978 4.403 -29.298 1.00 79.81 137 ASP A C 1
ATOM 1057 O O . ASP A 1 137 ? 26.771 4.140 -29.178 1.00 79.81 137 ASP A O 1
ATOM 1061 N N . PRO A 1 138 ? 28.731 4.730 -28.227 1.00 76.81 138 PRO A N 1
ATOM 1062 C CA . PRO A 1 138 ? 28.194 4.885 -26.874 1.00 76.81 138 PRO A CA 1
ATOM 1063 C C . PRO A 1 138 ? 26.938 5.769 -26.786 1.00 76.81 138 PRO A C 1
ATOM 1065 O O . PRO A 1 138 ? 26.058 5.531 -25.948 1.00 76.81 138 PRO A O 1
ATOM 1068 N N . LEU A 1 139 ? 26.823 6.781 -27.654 1.00 80.06 139 LEU A N 1
ATOM 1069 C CA . LEU A 1 139 ? 25.649 7.653 -27.738 1.00 80.06 139 LEU A CA 1
ATOM 1070 C C . LEU A 1 139 ? 24.384 6.871 -28.108 1.00 80.06 139 LEU A C 1
ATOM 1072 O O . LEU A 1 139 ? 23.333 7.097 -27.509 1.00 80.06 139 LEU A O 1
ATOM 1076 N N . LEU A 1 140 ? 24.478 5.909 -29.030 1.00 80.25 140 LEU A N 1
ATOM 1077 C CA . LEU A 1 140 ? 23.339 5.089 -29.450 1.00 80.25 140 LEU A CA 1
ATOM 1078 C C . LEU A 1 140 ? 22.878 4.149 -28.330 1.00 80.25 140 LEU A C 1
ATOM 1080 O O . LEU A 1 140 ? 21.674 4.034 -28.093 1.00 80.25 140 LEU A O 1
ATOM 1084 N N . TRP A 1 141 ? 23.811 3.548 -27.584 1.00 78.62 141 TRP A N 1
ATOM 1085 C CA . TRP A 1 141 ? 23.494 2.737 -26.399 1.00 78.62 141 TRP A CA 1
ATOM 1086 C C . TRP A 1 141 ? 22.781 3.543 -25.313 1.00 78.62 141 TRP A C 1
ATOM 1088 O O . TRP A 1 141 ? 21.804 3.079 -24.713 1.00 78.62 141 TRP A O 1
ATOM 1098 N N . THR A 1 142 ? 23.243 4.774 -25.097 1.00 78.56 142 THR A N 1
ATOM 1099 C CA . THR A 1 142 ? 22.658 5.700 -24.125 1.00 78.56 142 THR A CA 1
ATOM 1100 C C . THR A 1 142 ? 21.247 6.108 -24.545 1.00 78.56 142 THR A C 1
ATOM 1102 O O . THR A 1 142 ? 20.307 5.972 -23.762 1.00 78.56 142 THR A O 1
ATOM 1105 N N . SER A 1 143 ? 21.067 6.550 -25.794 1.00 82.88 143 SER A N 1
ATOM 1106 C CA . SER A 1 143 ? 19.756 6.937 -26.325 1.00 82.88 143 SER A CA 1
ATOM 1107 C C . SER A 1 143 ? 18.758 5.782 -26.302 1.00 82.88 143 SER A C 1
ATOM 1109 O O . SER A 1 143 ? 17.614 5.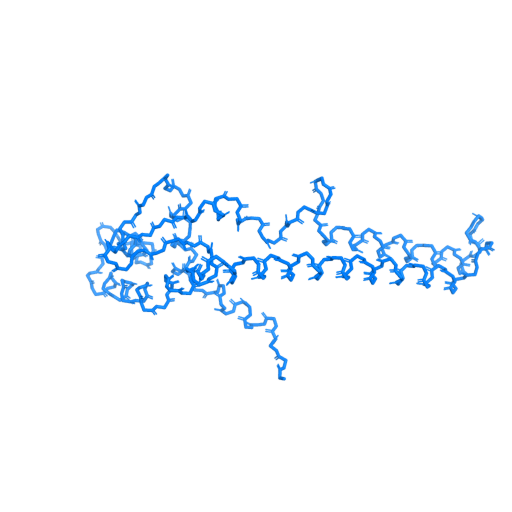986 -25.901 1.00 82.88 143 SER A O 1
ATOM 1111 N N . PHE A 1 144 ? 19.180 4.569 -26.668 1.00 83.62 144 PHE A N 1
ATOM 1112 C CA . PHE A 1 144 ? 18.322 3.386 -26.624 1.00 83.62 144 PHE A CA 1
ATOM 1113 C C . PHE A 1 144 ? 17.881 3.047 -25.196 1.00 83.62 144 PHE A C 1
ATOM 1115 O O . PHE A 1 144 ? 16.694 2.839 -24.947 1.00 83.62 144 PHE A O 1
ATOM 1122 N N . SER A 1 145 ? 18.815 3.059 -24.242 1.00 78.56 145 SER A N 1
ATOM 1123 C CA . SER A 1 145 ? 18.517 2.768 -22.834 1.00 78.56 145 SER A CA 1
ATOM 1124 C C . SER A 1 145 ? 17.552 3.796 -22.237 1.00 78.56 145 SER A C 1
ATOM 1126 O O . SER A 1 145 ? 16.575 3.426 -21.587 1.00 78.56 145 SER A O 1
ATOM 1128 N N . LEU A 1 146 ? 17.775 5.087 -22.508 1.00 81.94 146 LEU A N 1
ATOM 1129 C CA . LEU A 1 146 ? 16.883 6.162 -22.065 1.00 81.94 146 LEU A CA 1
ATOM 1130 C C . LEU A 1 146 ? 15.496 6.053 -22.702 1.00 81.94 146 LEU A C 1
ATOM 1132 O O . LEU A 1 146 ? 14.492 6.232 -22.014 1.00 81.94 146 LEU A O 1
ATOM 1136 N N . PHE A 1 147 ? 15.425 5.728 -23.993 1.00 88.12 147 PHE A N 1
ATOM 1137 C CA . PHE A 1 147 ? 14.158 5.524 -24.688 1.00 88.12 147 PHE A CA 1
ATOM 1138 C C . PHE A 1 147 ? 13.370 4.345 -24.104 1.00 88.12 147 PHE A C 1
ATOM 1140 O O . PHE A 1 147 ? 12.161 4.456 -23.886 1.00 88.12 147 PHE A O 1
ATOM 1147 N N . LEU A 1 148 ? 14.048 3.235 -23.796 1.00 83.81 148 LEU A N 1
ATOM 1148 C CA . LEU A 1 148 ? 13.427 2.072 -23.171 1.00 83.81 148 LEU A CA 1
ATOM 1149 C C . LEU A 1 148 ? 12.881 2.427 -21.780 1.00 83.81 148 LEU A C 1
ATOM 1151 O O . LEU A 1 148 ? 11.714 2.168 -21.497 1.00 83.81 148 LEU A O 1
ATOM 1155 N N . LEU A 1 149 ? 13.685 3.097 -20.947 1.00 83.25 149 LEU A N 1
ATOM 1156 C CA . LEU A 1 149 ? 13.269 3.566 -19.621 1.00 83.25 149 LEU A CA 1
ATOM 1157 C C . LEU A 1 149 ? 12.062 4.505 -19.697 1.00 83.25 149 LEU A C 1
ATOM 1159 O O . LEU A 1 149 ? 11.102 4.334 -18.944 1.00 83.25 149 LEU A O 1
ATOM 1163 N N . ALA A 1 150 ? 12.080 5.466 -20.622 1.00 84.50 150 ALA A N 1
ATOM 1164 C CA . ALA A 1 150 ? 10.973 6.392 -20.826 1.00 84.50 150 ALA A CA 1
ATOM 1165 C C . ALA A 1 150 ? 9.700 5.656 -21.266 1.00 84.50 150 ALA A C 1
ATOM 1167 O O . ALA A 1 150 ? 8.624 5.924 -20.737 1.00 84.50 150 ALA A O 1
ATOM 1168 N N . THR A 1 151 ? 9.820 4.688 -22.176 1.00 83.75 151 THR A N 1
ATOM 1169 C CA . THR A 1 151 ? 8.690 3.882 -22.662 1.00 83.75 151 THR A CA 1
ATOM 1170 C C . THR A 1 151 ? 8.071 3.055 -21.536 1.00 83.75 151 THR A C 1
ATOM 1172 O O . THR A 1 151 ? 6.854 3.084 -21.356 1.00 83.75 151 THR A O 1
ATOM 1175 N N . VAL A 1 152 ? 8.897 2.375 -20.736 1.00 78.75 152 VAL A N 1
ATOM 1176 C CA . VAL A 1 152 ? 8.447 1.608 -19.562 1.00 78.75 152 VAL A CA 1
ATOM 1177 C C . VAL A 1 152 ? 7.769 2.531 -18.540 1.00 78.75 152 VAL A C 1
ATOM 1179 O O . VAL A 1 152 ? 6.686 2.212 -18.053 1.00 78.75 152 VAL A O 1
ATOM 1182 N N . SER A 1 153 ? 8.333 3.718 -18.298 1.00 75.06 153 SER A N 1
ATOM 1183 C CA . SER A 1 153 ? 7.768 4.708 -17.367 1.00 75.06 153 SER A CA 1
ATOM 1184 C C . SER A 1 153 ? 6.418 5.251 -17.837 1.00 75.06 153 SER A C 1
ATOM 1186 O O . SER A 1 153 ? 5.481 5.376 -17.049 1.00 75.06 153 SER A O 1
ATOM 1188 N N . VAL A 1 154 ? 6.285 5.554 -19.132 1.00 80.12 154 VAL A N 1
ATOM 1189 C CA . VAL A 1 154 ? 5.022 6.014 -19.726 1.00 80.12 154 VAL A CA 1
ATOM 1190 C C . VAL A 1 154 ? 3.972 4.910 -19.676 1.00 80.12 154 VAL A C 1
ATOM 1192 O O . VAL A 1 154 ? 2.833 5.185 -19.303 1.00 80.12 154 VAL A O 1
ATOM 1195 N N . TYR A 1 155 ? 4.345 3.670 -20.000 1.00 76.31 155 TYR A N 1
ATOM 1196 C CA . TYR A 1 155 ? 3.446 2.520 -19.910 1.00 76.31 155 TYR A CA 1
ATOM 1197 C C . TYR A 1 155 ? 2.920 2.338 -18.482 1.00 76.31 155 TYR A C 1
ATOM 1199 O O . TYR A 1 155 ? 1.712 2.238 -18.277 1.00 76.31 155 TYR A O 1
ATOM 1207 N N . GLN A 1 156 ? 3.816 2.394 -17.496 1.00 69.56 156 GLN A N 1
ATOM 1208 C CA . GLN A 1 156 ? 3.476 2.314 -16.080 1.00 69.56 156 GLN A CA 1
ATOM 1209 C C . GLN A 1 156 ? 2.533 3.453 -15.647 1.00 69.56 156 GLN A C 1
ATOM 1211 O O . GLN A 1 156 ? 1.515 3.215 -15.003 1.00 69.56 156 GLN A O 1
ATOM 1216 N N . LEU A 1 157 ? 2.814 4.703 -16.025 1.00 71.44 157 LEU A N 1
ATOM 1217 C CA . LEU A 1 157 ? 1.936 5.833 -15.700 1.00 71.44 157 LEU A CA 1
ATOM 1218 C C . LEU A 1 157 ? 0.553 5.707 -16.349 1.00 71.44 157 LEU A C 1
ATOM 1220 O O . LEU A 1 157 ? -0.455 6.083 -15.746 1.00 71.44 157 LEU A O 1
ATOM 1224 N N . TRP A 1 158 ? 0.487 5.184 -17.572 1.00 69.00 158 TRP A N 1
ATOM 1225 C CA . TRP A 1 158 ? -0.766 5.029 -18.301 1.00 69.00 158 TRP A CA 1
ATOM 1226 C C . TRP A 1 158 ? -1.666 3.955 -17.676 1.00 69.00 158 TRP A C 1
ATOM 1228 O O . TRP A 1 158 ? -2.866 4.191 -17.513 1.00 69.00 158 TRP A O 1
ATOM 1238 N N . THR A 1 159 ? -1.095 2.828 -17.242 1.00 65.31 159 THR A N 1
ATOM 1239 C CA . THR A 1 159 ? -1.837 1.769 -16.538 1.00 65.31 159 THR A CA 1
ATOM 1240 C C . THR A 1 159 ? -2.339 2.234 -15.170 1.00 65.31 159 THR A C 1
ATOM 1242 O O . THR A 1 159 ? -3.509 2.008 -14.849 1.00 65.31 159 THR A O 1
ATOM 1245 N N . TYR A 1 160 ? -1.534 2.982 -14.406 1.00 60.00 160 TYR A N 1
ATOM 1246 C CA . TYR A 1 160 ? -1.995 3.592 -13.151 1.00 60.00 160 TYR A CA 1
ATOM 1247 C C . TYR A 1 160 ? -3.129 4.593 -13.370 1.00 60.00 160 TYR A C 1
ATOM 1249 O O . TYR A 1 160 ? -4.105 4.605 -12.620 1.00 60.00 160 TYR A O 1
ATOM 1257 N N . ARG A 1 161 ? -3.034 5.422 -14.415 1.00 58.19 161 ARG A N 1
ATOM 1258 C CA . ARG A 1 161 ? -4.051 6.437 -14.698 1.00 58.19 161 ARG A CA 1
ATOM 1259 C C . ARG A 1 161 ? -5.387 5.808 -15.094 1.00 58.19 161 ARG A C 1
ATOM 1261 O O . ARG A 1 161 ? -6.425 6.266 -14.629 1.00 58.19 161 ARG A O 1
ATOM 1268 N N . PHE A 1 162 ? -5.375 4.753 -15.908 1.00 47.12 162 PHE A N 1
ATOM 1269 C CA . PHE A 1 162 ? -6.596 4.055 -16.328 1.00 47.12 162 PHE A CA 1
ATOM 1270 C C . PHE A 1 162 ? -7.317 3.370 -15.154 1.00 47.12 162 PHE A C 1
ATOM 1272 O O . PHE A 1 162 ? -8.544 3.408 -15.076 1.00 47.12 162 PHE A O 1
ATOM 1279 N N . SER A 1 163 ? -6.563 2.841 -14.186 1.00 49.09 163 SER A N 1
ATOM 1280 C CA . SER A 1 163 ? -7.127 2.255 -12.964 1.00 49.09 163 SER A CA 1
ATOM 1281 C C . SER A 1 163 ? -7.882 3.276 -12.102 1.00 49.09 163 SER A C 1
ATOM 1283 O O . SER A 1 163 ? -8.871 2.919 -11.472 1.00 49.09 163 SER A O 1
ATOM 1285 N N . ILE A 1 164 ? -7.451 4.542 -12.089 1.00 49.62 164 ILE A N 1
ATOM 1286 C CA . ILE A 1 164 ? -8.106 5.618 -11.326 1.00 49.62 164 ILE A CA 1
ATOM 1287 C C . ILE A 1 164 ? -9.383 6.106 -12.032 1.00 49.62 164 ILE A C 1
ATOM 1289 O O . ILE A 1 164 ? -10.369 6.424 -11.372 1.00 49.62 164 ILE A O 1
ATOM 1293 N N . TYR A 1 165 ? -9.402 6.143 -13.369 1.00 48.66 165 TYR A N 1
ATOM 1294 C CA . TYR A 1 165 ? -10.566 6.618 -14.130 1.00 48.66 165 TYR A CA 1
ATOM 1295 C C . TYR A 1 165 ? -11.775 5.678 -14.049 1.00 48.66 165 TYR A C 1
ATOM 1297 O O . TYR A 1 165 ? -12.898 6.166 -13.934 1.00 48.66 165 TYR A O 1
ATOM 1305 N N . ASN A 1 166 ? -11.565 4.358 -14.048 1.00 42.16 166 ASN A N 1
ATOM 1306 C CA . ASN A 1 166 ? -12.673 3.400 -13.942 1.00 42.16 166 ASN A CA 1
ATOM 1307 C C . ASN A 1 166 ? -13.376 3.442 -12.570 1.00 42.16 166 ASN A C 1
ATOM 1309 O O . ASN A 1 166 ? -14.569 3.166 -12.488 1.00 42.16 166 ASN A O 1
ATOM 1313 N N . LEU A 1 167 ? -12.676 3.870 -11.513 1.00 45.69 167 LEU A N 1
ATOM 1314 C CA . LEU A 1 167 ? -13.243 4.031 -10.166 1.00 45.69 167 LEU A CA 1
ATOM 1315 C C . LEU A 1 167 ? -14.183 5.244 -10.048 1.00 45.69 167 LEU A C 1
ATOM 1317 O O . LEU A 1 167 ? -15.055 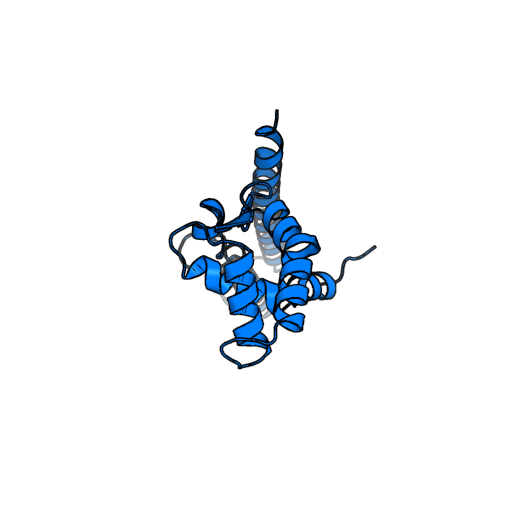5.270 -9.187 1.00 45.69 167 LEU A O 1
ATOM 1321 N N . LEU A 1 168 ? -14.041 6.243 -10.926 1.00 46.06 168 LEU A N 1
ATOM 1322 C CA . LEU A 1 168 ? -14.921 7.417 -10.961 1.00 46.06 168 LEU A CA 1
ATOM 1323 C C . LEU A 1 168 ? -16.142 7.221 -11.873 1.00 46.06 168 LEU A C 1
ATOM 1325 O O . LEU A 1 168 ? -17.095 7.993 -11.783 1.00 46.06 168 LEU A O 1
ATOM 1329 N N . SER A 1 169 ? -16.132 6.210 -12.747 1.00 45.97 169 SER A N 1
AT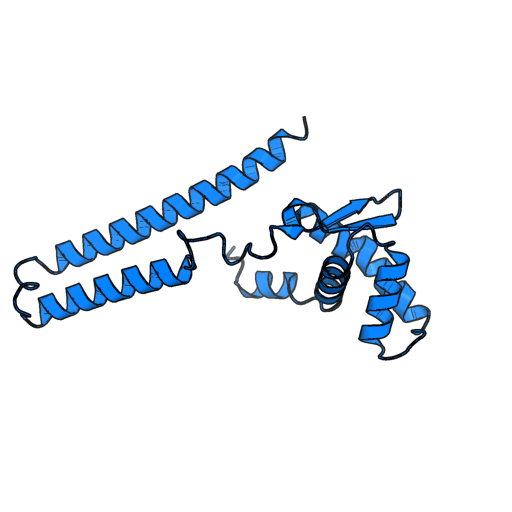OM 1330 C CA . SER A 1 169 ? -17.234 5.943 -13.680 1.00 45.97 169 SER A CA 1
ATOM 1331 C C . SER A 1 169 ? -18.341 5.042 -13.126 1.00 45.97 169 SER A C 1
ATOM 1333 O O . SER A 1 169 ? -19.427 5.050 -13.693 1.00 45.97 169 SER A O 1
ATOM 1335 N N . GLU A 1 170 ? -18.110 4.303 -12.034 1.00 42.44 170 GLU A N 1
ATOM 1336 C CA . GLU A 1 170 ? -19.145 3.459 -11.399 1.00 42.44 170 GLU A CA 1
ATOM 1337 C C . GLU A 1 170 ? -20.058 4.218 -10.418 1.00 42.44 170 GLU A C 1
ATOM 1339 O O . GLU A 1 170 ? -21.053 3.671 -9.953 1.00 42.44 170 GLU A O 1
ATOM 1344 N N . HIS A 1 171 ? -19.778 5.497 -10.144 1.00 43.91 171 HIS A N 1
ATOM 1345 C CA . HIS A 1 171 ? -20.606 6.357 -9.287 1.00 43.91 171 HIS A CA 1
ATOM 1346 C C . HIS A 1 171 ? -21.549 7.297 -10.064 1.00 43.91 171 HIS A C 1
ATOM 1348 O O . HIS A 1 171 ? -21.842 8.407 -9.609 1.00 43.91 171 HIS A O 1
ATOM 1354 N N . ARG A 1 172 ? -22.056 6.867 -11.225 1.00 38.53 172 ARG A N 1
ATOM 1355 C CA . ARG A 1 172 ? -23.172 7.542 -11.902 1.00 38.53 172 ARG A CA 1
ATOM 1356 C C . ARG A 1 172 ? -24.338 6.594 -12.145 1.00 38.53 172 ARG A C 1
ATOM 1358 O O . ARG A 1 172 ? -24.087 5.482 -12.648 1.00 38.53 172 ARG A O 1
#

Foldseek 3Di:
DDPDPVVVVVLVPDVLLVQLLVVLLVDPDKDALLVSLQSSQCVVQVDVRGDPVSSVVSSCCCLPPRVVVCVVVVQWDADPVRNIIHGHPVNNVCVVVQAPDPDPPDRPVRVLVVLVVVLVVLLVCLVVVNPPSVVDDSVVSVVVSVVVVVVSVVVVVVVVVVVVVVVVVVPD

Secondary structure (DSSP, 8-state):
----HHHHHHHH--HHHHHHHHHHHH-SS-EEHHHHHHHHHHHHH--SSPPHHHHHHHHHHIIIIIHHHHHHTTSEEEETTTTEEEE-TTTTT-S-TT---BTTTB-HHHHHHHHHHHHHHHHHHHHTT-TTTTTS-HHHHHHHHHHHHHHHHHHHHHHHHHHHHHHHHTT-

Sequence (172 aa):
MNISELQIHTILANERRQVALDQLRMGRGPIAVRELSHYIAEVESGLSPPPKPLRESVYSSLVQTHLPTLHEAGVVVYDCDLKEVTLSSHARSIQVYQDIFAIGEFTWADLYRGVGLVGFLAILGSLLDAPGVSVIDPLLWTSFSLFLLATVSVYQLWTYRFSIYNLLSEHR

Organism: NCBI:txid2917812

pLDDT: mean 72.58, std 17.41, range [35.66, 93.88]

Radius of gyration: 23.49 Å; chains: 1; bounding box: 61×36×62 Å